Protein AF-A0A179BTB3-F1 (afdb_monomer_lite)

Organism: Rhizobium leguminosarum (NCBI:txid384)

Structure (mmCIF, N/CA/C/O backbone):
data_AF-A0A179BTB3-F1
#
_entry.id   AF-A0A179BTB3-F1
#
loop_
_atom_site.group_PDB
_atom_site.id
_atom_site.type_symbol
_atom_site.label_atom_id
_atom_site.label_alt_id
_atom_site.label_comp_id
_atom_site.label_asym_id
_atom_site.label_entity_id
_atom_site.label_seq_id
_atom_site.pdbx_PDB_ins_code
_atom_site.Cartn_x
_atom_site.Cartn_y
_atom_site.Cartn_z
_atom_site.occupancy
_atom_site.B_iso_or_equiv
_atom_site.auth_seq_id
_atom_site.auth_comp_id
_atom_site.auth_asym_id
_atom_site.auth_atom_id
_atom_site.pdbx_PDB_model_num
ATOM 1 N N . MET A 1 1 ? 1.256 -15.407 -10.425 1.00 35.53 1 MET A N 1
ATOM 2 C CA . MET A 1 1 ? 1.331 -16.031 -9.084 1.00 35.53 1 MET A CA 1
ATOM 3 C C . MET A 1 1 ? 1.614 -14.929 -8.078 1.00 35.53 1 MET A C 1
ATOM 5 O O . MET A 1 1 ? 2.516 -14.148 -8.342 1.00 35.53 1 MET A O 1
ATOM 9 N N . SER A 1 2 ? 0.855 -14.825 -6.986 1.00 52.41 2 SER A N 1
ATOM 10 C CA . SER A 1 2 ? 1.177 -13.918 -5.876 1.00 52.41 2 SER A CA 1
ATOM 11 C C . SER A 1 2 ? 1.817 -14.705 -4.733 1.00 52.41 2 SER A C 1
ATOM 13 O O . SER A 1 2 ? 1.440 -15.846 -4.462 1.00 52.41 2 SER A O 1
ATOM 15 N N . LEU A 1 3 ? 2.811 -14.106 -4.083 1.00 60.53 3 LEU A N 1
ATOM 16 C CA . LEU A 1 3 ? 3.386 -14.629 -2.847 1.00 60.53 3 LEU A CA 1
ATOM 17 C C . LEU A 1 3 ? 2.437 -14.302 -1.684 1.00 60.53 3 LEU A C 1
ATOM 19 O O . LEU A 1 3 ? 1.858 -13.219 -1.645 1.00 60.53 3 LEU A O 1
ATOM 23 N N . GLY A 1 4 ? 2.274 -15.233 -0.742 1.00 68.62 4 GLY A N 1
ATOM 24 C CA . GLY A 1 4 ? 1.436 -15.055 0.444 1.00 68.62 4 GLY A CA 1
ATOM 25 C C . GLY A 1 4 ? 2.138 -15.554 1.702 1.00 68.62 4 GLY A C 1
ATOM 26 O O . GLY A 1 4 ? 2.784 -16.600 1.680 1.00 68.62 4 GLY A O 1
ATOM 27 N N . ILE A 1 5 ? 1.998 -14.814 2.802 1.00 83.12 5 ILE A N 1
ATOM 28 C CA . ILE A 1 5 ? 2.496 -15.198 4.129 1.00 83.12 5 ILE A CA 1
ATOM 29 C C . ILE A 1 5 ? 1.322 -15.532 5.055 1.00 83.12 5 ILE A C 1
ATOM 31 O O . ILE A 1 5 ? 0.234 -14.971 4.924 1.00 83.12 5 ILE A O 1
ATOM 35 N N . ARG A 1 6 ? 1.533 -16.447 6.007 1.00 83.19 6 ARG A N 1
ATOM 36 C CA . ARG A 1 6 ? 0.560 -16.788 7.055 1.00 83.19 6 ARG A CA 1
ATOM 37 C C . ARG A 1 6 ? 1.249 -16.774 8.412 1.00 83.19 6 ARG A C 1
ATOM 39 O O . ARG A 1 6 ? 2.263 -17.438 8.591 1.00 83.19 6 ARG A O 1
ATOM 46 N N . VAL A 1 7 ? 0.655 -16.062 9.365 1.00 79.38 7 VAL A N 1
ATOM 47 C CA . VAL A 1 7 ? 1.087 -16.010 10.767 1.00 79.38 7 VAL A CA 1
ATOM 48 C C . VAL A 1 7 ? -0.114 -16.342 11.653 1.00 79.38 7 VAL A C 1
ATOM 50 O O . VAL A 1 7 ? -1.245 -15.997 11.316 1.00 79.38 7 VAL A O 1
ATOM 53 N N . SER A 1 8 ? 0.117 -17.035 12.768 1.00 83.31 8 SER A N 1
ATOM 54 C CA . SER A 1 8 ? -0.928 -17.434 13.717 1.00 83.31 8 SER A CA 1
ATOM 55 C C . SER A 1 8 ? -0.454 -17.282 15.160 1.00 83.31 8 SER A C 1
ATOM 57 O O . SER A 1 8 ? 0.679 -17.640 15.473 1.00 83.31 8 SER A O 1
ATOM 59 N N . GLY A 1 9 ? -1.341 -16.820 16.041 1.00 87.44 9 GLY A N 1
ATOM 60 C CA . GLY A 1 9 ? -1.117 -16.720 17.484 1.00 87.44 9 GLY A CA 1
ATOM 61 C C . GLY A 1 9 ? -2.416 -16.960 18.256 1.00 87.44 9 GLY A C 1
ATOM 62 O O . GLY A 1 9 ? -3.506 -16.769 17.717 1.00 87.44 9 GLY A O 1
ATOM 63 N N . ARG A 1 10 ? -2.314 -17.407 19.513 1.00 91.12 10 ARG A N 1
ATOM 64 C CA . ARG A 1 10 ? -3.468 -17.654 20.393 1.00 91.12 10 ARG A CA 1
ATOM 65 C C . ARG A 1 10 ? -3.681 -16.470 21.335 1.00 91.12 10 ARG A C 1
ATOM 67 O O . ARG A 1 10 ? -2.744 -16.049 22.003 1.00 91.12 10 ARG A O 1
ATOM 74 N N . ILE A 1 11 ? -4.928 -16.014 21.460 1.00 93.62 11 ILE A N 1
ATOM 75 C CA . ILE A 1 11 ? -5.351 -15.003 22.439 1.00 93.62 11 ILE A CA 1
ATOM 76 C C . ILE A 1 11 ? -6.376 -15.645 23.379 1.00 93.62 11 ILE A C 1
ATOM 78 O O . ILE A 1 11 ? -7.359 -16.226 22.930 1.00 93.62 11 ILE A O 1
ATOM 82 N N . GLY A 1 12 ? -6.145 -15.573 24.692 1.00 95.56 12 GLY A N 1
ATOM 83 C CA . GLY A 1 12 ? -6.984 -16.210 25.719 1.00 95.56 12 GLY A CA 1
ATOM 84 C C . GLY A 1 12 ? -8.264 -15.445 26.080 1.00 95.56 12 GLY A C 1
ATOM 85 O O . GLY A 1 12 ? -8.685 -15.498 27.232 1.00 95.56 12 GLY A O 1
ATOM 86 N N . ARG A 1 13 ? -8.845 -14.688 25.143 1.00 97.06 13 ARG A N 1
ATOM 87 C CA . ARG A 1 13 ? -10.029 -13.834 25.353 1.00 97.06 13 ARG A CA 1
ATOM 88 C C . ARG A 1 13 ? -11.184 -14.272 24.440 1.00 97.06 13 ARG A C 1
ATOM 90 O O . ARG A 1 13 ? -10.918 -14.917 23.424 1.00 97.06 13 ARG A O 1
ATOM 97 N N . PRO A 1 14 ? -12.448 -13.947 24.774 1.00 98.06 14 PRO A N 1
ATOM 98 C CA . PRO A 1 14 ? -13.590 -14.244 23.911 1.00 98.06 14 PRO A CA 1
ATOM 99 C C . PRO A 1 14 ? -13.432 -13.640 22.511 1.00 98.06 14 PRO A C 1
ATOM 101 O O . PRO A 1 14 ? -12.913 -12.534 22.365 1.00 98.06 14 PRO A O 1
ATOM 104 N N . VAL A 1 15 ? -13.925 -14.339 21.486 1.00 97.44 15 VAL A N 1
ATOM 105 C CA . VAL A 1 15 ? -13.773 -13.915 20.084 1.00 97.44 15 VAL A CA 1
ATOM 106 C C . VAL A 1 15 ? -14.394 -12.544 19.806 1.00 97.44 15 VAL A C 1
ATOM 108 O O . VAL A 1 15 ? -13.780 -11.742 19.109 1.00 97.44 15 VAL A O 1
ATOM 111 N N . ALA A 1 16 ? -15.533 -12.230 20.430 1.00 97.75 16 ALA A N 1
ATOM 112 C CA . ALA A 1 16 ? -16.179 -10.921 20.352 1.00 97.75 16 ALA A CA 1
ATOM 113 C C . ALA A 1 16 ? -15.256 -9.779 20.806 1.00 97.75 16 ALA A C 1
ATOM 115 O O . ALA A 1 16 ? -15.171 -8.737 20.160 1.00 97.75 16 ALA A O 1
ATOM 116 N N . GLU A 1 17 ? -14.509 -9.993 21.892 1.00 97.62 17 GLU A N 1
ATOM 117 C CA . GLU A 1 17 ? -13.582 -8.997 22.433 1.00 97.62 17 GLU A CA 1
ATOM 118 C C . GLU A 1 17 ? -12.359 -8.816 21.529 1.00 97.62 17 GLU A C 1
ATOM 120 O O . GLU A 1 17 ? -11.935 -7.687 21.283 1.00 97.62 17 GLU A O 1
ATOM 125 N N . VAL A 1 18 ? -11.815 -9.919 21.006 1.00 97.50 18 VAL A N 1
ATOM 126 C CA . VAL A 1 18 ? -10.682 -9.892 20.068 1.00 97.50 18 VAL A CA 1
ATOM 127 C C . VAL A 1 18 ? -11.080 -9.216 18.758 1.00 97.50 18 VAL A C 1
ATOM 129 O O . VAL A 1 18 ? -10.319 -8.418 18.220 1.00 97.50 18 VAL A O 1
ATOM 132 N N . PHE A 1 19 ? -12.283 -9.493 18.260 1.00 97.75 19 PHE A N 1
ATOM 133 C CA . PHE A 1 19 ? -12.809 -8.884 17.046 1.00 97.75 19 PHE A CA 1
ATOM 134 C C . PHE A 1 19 ? -13.010 -7.371 17.215 1.00 97.75 19 PHE A C 1
ATOM 136 O O . PHE A 1 19 ? -12.537 -6.588 16.390 1.00 97.75 19 PHE A O 1
ATOM 143 N N . ASP A 1 20 ? -13.632 -6.942 18.318 1.00 98.00 20 ASP A N 1
ATOM 144 C CA . ASP A 1 20 ? -13.804 -5.518 18.632 1.00 98.00 20 ASP A CA 1
ATOM 145 C C . ASP A 1 20 ? -12.457 -4.798 18.812 1.00 98.00 20 ASP A C 1
ATOM 147 O O . ASP A 1 20 ? -12.319 -3.641 18.419 1.00 98.00 20 ASP A O 1
ATOM 151 N N . ALA A 1 21 ? -11.424 -5.480 19.318 1.00 97.81 21 ALA A N 1
ATOM 152 C CA . ALA A 1 21 ? -10.079 -4.912 19.419 1.00 97.81 21 ALA A CA 1
ATOM 153 C C . ALA A 1 21 ? -9.441 -4.581 18.056 1.00 97.81 21 ALA A C 1
ATOM 155 O O . ALA A 1 21 ? -8.511 -3.775 18.013 1.00 97.81 21 ALA A O 1
ATOM 156 N N . VAL A 1 22 ? -9.923 -5.170 16.957 1.00 97.44 22 VAL A N 1
ATOM 157 C CA . VAL A 1 22 ? -9.469 -4.863 15.590 1.00 97.44 22 VAL A CA 1
ATOM 158 C C . VAL A 1 22 ? -10.389 -3.846 14.911 1.00 97.44 22 VAL A C 1
ATOM 160 O O . VAL A 1 22 ? -9.914 -2.942 14.233 1.00 97.44 22 VAL A O 1
ATOM 163 N N . VAL A 1 23 ? -11.706 -3.965 15.095 1.00 97.62 23 VAL A N 1
ATOM 164 C CA . VAL A 1 23 ? -12.695 -3.115 14.409 1.00 97.62 23 VAL A CA 1
ATOM 165 C C . VAL A 1 23 ? -12.824 -1.726 15.034 1.00 97.62 23 VAL A C 1
ATOM 167 O O . VAL A 1 23 ? -13.076 -0.755 14.319 1.00 97.62 23 VAL A O 1
ATOM 170 N N . ASN A 1 24 ? -12.658 -1.606 16.352 1.00 97.88 24 ASN A N 1
ATOM 171 C CA . ASN A 1 24 ? -12.812 -0.344 17.065 1.00 97.88 24 ASN A CA 1
ATOM 172 C C . ASN A 1 24 ? -11.553 0.527 16.915 1.00 97.88 24 ASN A C 1
ATOM 174 O O . ASN A 1 24 ? -10.481 0.132 17.384 1.00 97.88 24 ASN A O 1
ATOM 178 N N . PRO A 1 25 ? -11.661 1.751 16.367 1.00 97.44 25 PRO A N 1
ATOM 179 C CA . PRO A 1 25 ? -10.494 2.568 16.059 1.00 97.44 25 PRO A CA 1
ATOM 180 C C . PRO A 1 25 ? -9.739 2.979 17.321 1.00 97.44 25 PRO A C 1
ATOM 182 O O . PRO A 1 25 ? -8.515 3.073 17.295 1.00 97.44 25 PRO A O 1
ATOM 185 N N . LYS A 1 26 ? -10.431 3.167 18.453 1.00 97.56 26 LYS A N 1
ATOM 186 C CA . LYS A 1 26 ? -9.786 3.525 19.723 1.00 97.56 26 LYS A CA 1
ATOM 187 C C . LYS A 1 26 ? -8.940 2.375 20.266 1.00 97.56 26 LYS A C 1
ATOM 189 O O . LYS A 1 26 ? -7.848 2.621 20.767 1.00 97.56 26 LYS A O 1
ATOM 194 N N . LYS A 1 27 ? -9.430 1.136 20.152 1.00 98.25 27 LYS A N 1
ATOM 195 C CA . LYS A 1 27 ? -8.704 -0.060 20.604 1.00 98.25 27 LYS A CA 1
ATOM 196 C C . LYS A 1 27 ? -7.560 -0.401 19.659 1.00 98.25 27 LYS A C 1
ATOM 198 O O . LYS A 1 27 ? -6.439 -0.558 20.115 1.00 98.25 27 LYS A O 1
ATOM 203 N N . LEU A 1 28 ? -7.805 -0.434 18.350 1.00 97.75 28 LEU A N 1
ATOM 204 C CA . LEU A 1 28 ? -6.758 -0.710 17.364 1.00 97.75 28 LEU A CA 1
ATOM 205 C C . LEU A 1 28 ? -5.603 0.303 17.464 1.00 97.75 28 LEU A C 1
ATOM 207 O O . LEU A 1 28 ? -4.427 -0.066 17.431 1.00 97.75 28 LEU A O 1
ATOM 211 N N . SER A 1 29 ? -5.935 1.579 17.682 1.00 97.50 29 SER A N 1
ATOM 212 C CA . SER A 1 29 ? -4.938 2.643 17.845 1.00 97.50 29 SER A CA 1
ATOM 213 C C . SER A 1 29 ? -4.162 2.568 19.155 1.00 97.50 29 SER A C 1
ATOM 215 O O . SER A 1 29 ? -3.134 3.225 19.269 1.00 97.50 29 SER A O 1
ATOM 217 N N . SER A 1 30 ? -4.590 1.770 20.138 1.00 96.94 30 SER A N 1
ATOM 218 C CA . SER A 1 30 ? -3.835 1.619 21.384 1.00 96.94 30 SER A CA 1
ATOM 219 C C . SER A 1 30 ? -2.663 0.642 21.266 1.00 96.94 30 SER A C 1
ATOM 221 O O . SER A 1 30 ? -1.833 0.612 22.169 1.00 96.94 30 SER A O 1
ATOM 223 N N . TYR A 1 31 ? -2.588 -0.170 20.201 1.00 95.25 31 TYR A N 1
ATOM 224 C CA . TYR A 1 31 ? -1.521 -1.172 20.046 1.00 95.25 31 TYR A CA 1
ATOM 225 C C . TYR A 1 31 ? -0.949 -1.320 18.629 1.00 95.25 31 TYR A C 1
ATOM 227 O O . TYR A 1 31 ? 0.129 -1.892 18.494 1.00 95.25 31 TYR A O 1
ATOM 235 N N . PHE A 1 32 ? -1.621 -0.827 17.582 1.00 95.44 32 PHE A N 1
ATOM 236 C CA . PHE A 1 32 ? -1.173 -1.007 16.196 1.00 95.44 32 PHE A CA 1
ATOM 237 C C . PHE A 1 32 ? -1.075 0.317 15.430 1.00 95.44 32 PHE A C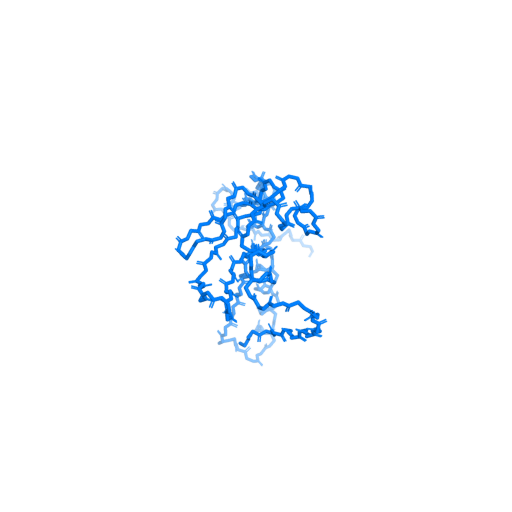 1
ATOM 239 O O . PHE A 1 32 ? 0.017 0.735 15.044 1.00 95.44 32 PHE A O 1
ATOM 246 N N . THR A 1 33 ? -2.187 1.041 15.279 1.00 94.62 33 THR A N 1
ATOM 247 C CA . THR A 1 33 ? -2.223 2.334 14.569 1.00 94.62 33 THR A CA 1
ATOM 248 C C . THR A 1 33 ? -1.881 3.510 15.492 1.00 94.62 33 THR A C 1
ATOM 250 O O . THR A 1 33 ? -2.604 4.498 15.544 1.00 94.62 33 THR A O 1
ATOM 253 N N . THR A 1 34 ? -0.818 3.397 16.292 1.00 93.25 34 THR A N 1
ATOM 254 C CA . THR A 1 34 ? -0.527 4.316 17.415 1.00 93.25 34 THR A CA 1
ATOM 255 C C . THR A 1 34 ? -0.205 5.747 16.986 1.00 93.25 34 THR A C 1
ATOM 257 O O . THR A 1 34 ? -0.602 6.707 17.645 1.00 93.25 34 THR A O 1
ATOM 260 N N . ILE A 1 35 ? 0.487 5.917 15.862 1.00 91.12 35 ILE A N 1
ATOM 261 C CA . ILE A 1 35 ? 0.738 7.228 15.260 1.00 91.12 35 ILE A CA 1
ATOM 262 C C . ILE A 1 35 ? -0.471 7.564 14.393 1.00 91.12 35 ILE A C 1
ATOM 264 O O . ILE A 1 35 ? -0.781 6.809 13.489 1.00 91.12 35 ILE A O 1
ATOM 268 N N . GLY A 1 36 ? -1.174 8.668 14.649 1.00 92.38 36 GLY A N 1
ATOM 269 C CA . GLY A 1 36 ? -2.276 9.129 13.788 1.00 92.38 36 GLY A CA 1
ATOM 270 C C . GLY A 1 36 ? -3.604 8.374 13.903 1.00 92.38 36 GLY A C 1
ATOM 271 O O . GLY A 1 36 ? -4.629 8.927 13.517 1.00 92.38 36 GLY A O 1
ATOM 272 N N . GLY A 1 37 ? -3.613 7.173 14.480 1.00 95.31 37 GLY A N 1
ATOM 273 C CA . GLY A 1 37 ? -4.833 6.413 14.711 1.00 95.31 37 GLY A CA 1
ATOM 274 C C . GLY A 1 37 ? -5.393 5.725 13.467 1.00 95.31 37 GLY A C 1
ATOM 275 O O . GLY A 1 37 ? -4.885 5.852 12.351 1.00 95.31 37 GLY A O 1
ATOM 276 N N . ALA A 1 38 ? -6.483 4.997 13.688 1.00 96.62 38 ALA A N 1
ATOM 277 C CA . ALA A 1 38 ? -7.439 4.627 12.658 1.00 96.62 38 ALA A CA 1
ATOM 278 C C . ALA A 1 38 ? -8.564 5.672 12.636 1.00 96.62 38 ALA A C 1
ATOM 280 O O . ALA A 1 38 ? -9.148 5.992 13.671 1.00 96.62 38 ALA A O 1
ATOM 281 N N . SER A 1 39 ? -8.863 6.209 11.457 1.00 96.81 39 SER A N 1
ATOM 282 C CA . SER A 1 39 ? -9.818 7.316 11.283 1.00 96.81 39 SER A CA 1
ATOM 283 C C . SER A 1 39 ? -11.280 6.957 11.579 1.00 96.81 39 SER A C 1
ATOM 285 O O . SER A 1 39 ? -12.064 7.841 11.918 1.00 96.81 39 SER A O 1
ATOM 287 N N . ALA A 1 40 ? -11.657 5.681 11.472 1.00 96.94 40 ALA A N 1
ATOM 288 C CA . ALA A 1 40 ? -13.027 5.209 11.658 1.00 96.94 40 ALA A CA 1
ATOM 289 C C . ALA A 1 40 ? -13.067 3.713 12.034 1.00 96.94 40 ALA A C 1
ATOM 291 O O . ALA A 1 40 ? -12.072 3.008 11.844 1.00 96.94 40 ALA A O 1
ATOM 292 N N . PRO A 1 41 ? -14.198 3.20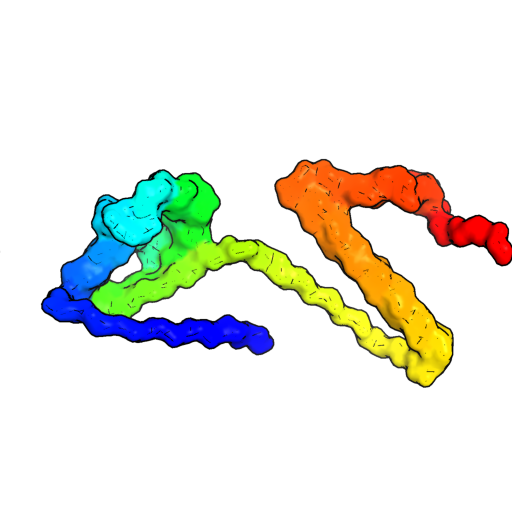5 12.563 1.00 97.56 41 PRO A N 1
ATOM 293 C CA . PRO A 1 41 ? -14.414 1.770 12.710 1.00 97.56 41 PRO A CA 1
ATOM 294 C C . PRO A 1 41 ? -14.391 1.035 11.372 1.00 97.56 41 PRO A C 1
ATOM 296 O O . PRO A 1 41 ? -14.827 1.573 10.355 1.00 97.56 41 PRO A O 1
ATOM 299 N N . LEU A 1 42 ? -13.931 -0.217 11.381 1.00 97.69 42 LEU A N 1
ATOM 300 C CA . LEU A 1 42 ? -13.957 -1.050 10.180 1.00 97.69 42 LEU A CA 1
ATOM 301 C C . LEU A 1 42 ? -15.404 -1.433 9.844 1.00 97.69 42 LEU A C 1
ATOM 303 O O . LEU A 1 42 ? -16.082 -2.107 10.618 1.00 97.69 42 LEU A O 1
ATOM 307 N N . VAL A 1 43 ? -15.869 -1.022 8.666 1.00 96.75 43 VAL A N 1
ATOM 308 C CA . VAL A 1 43 ? -17.190 -1.366 8.127 1.00 96.75 43 VAL A CA 1
ATOM 309 C C . VAL A 1 43 ? -17.005 -1.897 6.710 1.00 96.75 43 VAL A C 1
ATOM 311 O O . VAL A 1 43 ? -16.279 -1.297 5.920 1.00 96.75 43 VAL A O 1
ATOM 314 N N . LYS A 1 44 ? -17.647 -3.022 6.369 1.00 96.88 44 LYS A N 1
ATOM 315 C CA . LYS A 1 44 ? -17.535 -3.632 5.034 1.00 96.88 44 LYS A CA 1
ATOM 316 C C . LYS A 1 44 ? -17.855 -2.609 3.937 1.00 96.88 44 LYS A C 1
ATOM 318 O O . LYS A 1 44 ? -18.885 -1.944 4.003 1.00 96.88 44 LYS A O 1
ATOM 323 N N . GLY A 1 45 ? -17.000 -2.538 2.918 1.00 94.75 45 GLY A N 1
ATOM 324 C CA . GLY A 1 45 ? -17.161 -1.642 1.771 1.00 94.75 45 GLY A CA 1
ATOM 325 C C . GLY A 1 45 ? -16.699 -0.205 2.017 1.00 94.75 45 GLY A C 1
ATOM 326 O O . GLY A 1 45 ? -16.895 0.640 1.150 1.00 94.75 45 GLY A O 1
ATOM 327 N N . THR A 1 46 ? -16.100 0.086 3.174 1.00 96.31 46 THR A N 1
ATOM 328 C CA . THR A 1 46 ? -15.513 1.401 3.470 1.00 96.31 46 THR A CA 1
ATOM 329 C C . THR A 1 46 ? -13.995 1.393 3.320 1.00 96.31 46 THR A C 1
ATOM 331 O O . THR A 1 46 ? -13.349 0.348 3.434 1.00 96.31 46 THR A O 1
ATOM 334 N N . THR A 1 47 ? -13.425 2.579 3.106 1.00 95.56 47 THR A N 1
ATOM 335 C CA . THR A 1 47 ? -11.986 2.830 3.221 1.00 95.56 47 THR A CA 1
ATOM 336 C C . THR A 1 47 ? -11.718 3.598 4.510 1.00 95.56 47 THR A C 1
ATOM 338 O O . THR A 1 47 ? -12.318 4.646 4.746 1.00 95.56 47 THR A O 1
ATOM 341 N N . VAL A 1 48 ? -10.808 3.087 5.335 1.00 95.75 48 VAL A N 1
ATOM 342 C CA . VAL A 1 48 ? -10.380 3.698 6.595 1.00 95.75 48 VAL A CA 1
ATOM 343 C C . VAL A 1 48 ? -8.921 4.104 6.472 1.00 95.75 48 VAL A C 1
ATOM 345 O O . VAL A 1 48 ? -8.074 3.293 6.117 1.00 95.75 48 VAL A O 1
ATOM 348 N N . THR A 1 49 ? -8.605 5.350 6.798 1.00 95.12 49 THR A N 1
ATOM 349 C CA . THR A 1 49 ? -7.219 5.820 6.851 1.00 95.12 49 THR A CA 1
ATOM 350 C C . THR A 1 49 ? -6.556 5.395 8.159 1.00 95.12 49 THR A C 1
ATOM 352 O O . THR A 1 49 ? -7.088 5.690 9.236 1.00 95.12 49 THR A O 1
ATOM 355 N N . TRP A 1 50 ? -5.409 4.724 8.070 1.00 94.75 50 TRP A N 1
ATOM 356 C CA . TRP A 1 50 ? -4.503 4.385 9.171 1.00 94.75 50 TRP A CA 1
ATOM 357 C C . TRP A 1 50 ? -3.236 5.243 9.095 1.00 94.75 50 TRP A C 1
ATOM 359 O O . TRP A 1 50 ? -2.861 5.708 8.026 1.00 94.75 50 TRP A O 1
ATOM 369 N N . TRP A 1 51 ? -2.588 5.496 10.232 1.00 94.00 51 TRP A N 1
ATOM 370 C CA . TRP A 1 51 ? -1.341 6.275 10.321 1.00 94.00 51 TRP A CA 1
ATOM 371 C C . TRP A 1 51 ? -1.344 7.660 9.650 1.00 94.00 51 TRP A C 1
ATOM 373 O O . TRP A 1 51 ? -0.288 8.211 9.362 1.00 94.00 51 TRP A O 1
ATOM 383 N N . LYS A 1 52 ? -2.529 8.279 9.540 1.00 88.50 52 LYS A N 1
ATOM 384 C CA . LYS A 1 52 ? -2.850 9.557 8.860 1.00 88.50 52 LYS A CA 1
ATOM 385 C C . LYS A 1 52 ? -2.976 9.494 7.341 1.00 88.50 52 LYS A C 1
ATOM 387 O O . LYS A 1 52 ? -3.724 10.307 6.805 1.00 88.50 52 LYS A O 1
ATOM 392 N N . ASP A 1 53 ? -2.303 8.575 6.665 1.00 89.06 53 ASP A N 1
ATOM 393 C CA . ASP A 1 53 ? -2.155 8.612 5.207 1.00 89.06 53 ASP A CA 1
ATOM 394 C C . ASP A 1 53 ? -2.304 7.257 4.504 1.00 89.06 53 ASP A C 1
ATOM 396 O O . ASP A 1 53 ? -2.407 7.243 3.283 1.00 89.06 53 ASP A O 1
ATOM 400 N N . ALA A 1 54 ? -2.385 6.136 5.225 1.00 90.56 54 ALA A N 1
ATOM 401 C CA . ALA A 1 54 ? -2.532 4.811 4.628 1.00 90.56 54 ALA A CA 1
ATOM 402 C C . ALA A 1 54 ? -4.018 4.447 4.428 1.00 90.56 54 ALA A C 1
ATOM 404 O O . ALA A 1 54 ? -4.696 4.123 5.410 1.00 90.56 54 ALA A O 1
ATOM 405 N N . PRO A 1 55 ? -4.564 4.471 3.197 1.00 92.94 55 PRO A N 1
ATOM 406 C CA . PRO A 1 55 ? -5.939 4.058 2.943 1.00 92.94 55 PRO A CA 1
ATOM 407 C C . PRO A 1 55 ? -6.065 2.530 2.997 1.00 92.94 55 PRO A C 1
ATOM 409 O O . PRO A 1 55 ? -5.417 1.806 2.243 1.00 92.94 55 PRO A O 1
ATOM 412 N N . VAL A 1 56 ? -6.942 2.035 3.866 1.00 94.25 56 VAL A N 1
ATOM 413 C CA . VAL A 1 56 ? -7.218 0.607 4.041 1.00 94.25 56 VAL A CA 1
ATOM 414 C C . VAL A 1 56 ? -8.660 0.311 3.655 1.00 94.25 56 VAL A C 1
ATOM 416 O O . VAL A 1 56 ? -9.597 0.750 4.316 1.00 94.25 56 VAL A O 1
ATOM 419 N N . GLU A 1 57 ? -8.853 -0.444 2.581 1.00 95.12 57 GLU A N 1
ATOM 420 C CA . GLU A 1 57 ? -10.155 -0.940 2.140 1.00 95.12 57 GLU A CA 1
ATOM 421 C C . GLU A 1 57 ? -10.587 -2.139 2.998 1.00 95.12 57 GLU A C 1
ATOM 423 O O . GLU A 1 57 ? -9.869 -3.135 3.131 1.00 95.12 57 GLU A O 1
ATOM 428 N N . VAL A 1 58 ? -11.799 -2.076 3.548 1.00 96.62 58 VAL A N 1
ATOM 429 C CA . VAL A 1 58 ? -12.435 -3.189 4.261 1.00 96.62 58 VAL A CA 1
ATOM 430 C C . VAL A 1 58 ? -13.236 -4.028 3.265 1.00 96.62 58 VAL A C 1
ATOM 432 O O . VAL A 1 58 ? -14.430 -3.810 3.050 1.00 96.62 58 VAL A O 1
ATOM 435 N N . VAL A 1 59 ? -12.572 -5.010 2.658 1.00 95.25 59 VAL A N 1
ATOM 436 C CA . VAL A 1 59 ? -13.143 -5.873 1.609 1.00 95.25 59 VAL A CA 1
ATOM 437 C C . VAL A 1 59 ? -14.236 -6.788 2.167 1.00 95.25 59 VAL A C 1
ATOM 439 O O . VAL A 1 59 ? -15.319 -6.926 1.595 1.00 95.25 59 VAL A O 1
ATOM 442 N N . GLU A 1 60 ? -13.968 -7.420 3.307 1.00 95.88 60 GLU A N 1
ATOM 443 C CA . GLU A 1 60 ? -14.894 -8.345 3.959 1.00 95.88 60 GLU A CA 1
ATOM 444 C C . GLU A 1 60 ? -14.837 -8.154 5.470 1.00 95.88 60 GLU A C 1
ATOM 446 O O . GLU A 1 60 ? -13.766 -7.990 6.054 1.00 95.88 60 GLU A O 1
ATOM 451 N N . LEU A 1 61 ? -16.002 -8.209 6.108 1.00 97.12 61 LEU A N 1
ATOM 452 C CA . LEU A 1 61 ? -16.118 -8.174 7.555 1.00 97.12 61 LEU A CA 1
ATOM 453 C C . LEU A 1 61 ? -17.268 -9.093 7.963 1.00 97.12 61 LEU A C 1
ATOM 455 O O . LEU A 1 61 ? -18.435 -8.788 7.720 1.00 97.12 61 LEU A O 1
ATOM 459 N N . VAL A 1 62 ? -16.913 -10.237 8.542 1.00 97.06 62 VAL A N 1
ATOM 460 C CA . VAL A 1 62 ? -17.829 -11.216 9.127 1.00 97.06 62 VAL A CA 1
ATOM 461 C C . VAL A 1 62 ? -17.633 -11.155 10.641 1.00 97.06 62 VAL A C 1
ATOM 463 O O . VAL A 1 62 ? -16.545 -11.519 11.109 1.00 97.06 62 VAL A O 1
ATOM 466 N N . PRO A 1 63 ? -18.639 -10.683 11.402 1.00 96.12 63 PRO A N 1
ATOM 467 C CA . PRO A 1 63 ? -18.545 -10.538 12.850 1.00 96.12 63 PRO A CA 1
ATOM 468 C C . PRO A 1 63 ? -17.978 -11.785 13.522 1.00 96.12 63 PRO A C 1
ATOM 470 O O . PRO A 1 63 ? -18.386 -12.902 13.209 1.00 96.12 63 PRO A O 1
ATOM 473 N N . GLU A 1 64 ? -17.012 -11.578 14.419 1.00 95.94 64 GLU A N 1
ATOM 474 C CA . GLU A 1 64 ? -16.427 -12.625 15.269 1.00 95.94 64 GLU A CA 1
ATOM 475 C C . GLU A 1 64 ? -15.791 -13.801 14.505 1.00 95.94 64 GLU A C 1
ATOM 477 O O . GLU A 1 64 ? -15.580 -14.877 15.059 1.00 95.94 64 GLU A O 1
ATOM 482 N N . SER A 1 65 ? -15.468 -13.612 13.223 1.00 95.06 65 SER A N 1
ATOM 483 C CA . SER A 1 65 ? -14.953 -14.692 12.380 1.00 95.06 65 SER A CA 1
ATOM 484 C C . SER A 1 65 ? -13.841 -14.233 11.450 1.00 95.06 65 SER A C 1
ATOM 486 O O . SER A 1 65 ? -12.763 -14.831 11.439 1.00 95.06 65 SER A O 1
ATOM 488 N N . ARG A 1 66 ? -14.074 -13.174 10.664 1.00 94.69 66 ARG A N 1
ATOM 489 C CA . ARG A 1 66 ? -13.169 -12.815 9.569 1.00 94.69 66 ARG A CA 1
ATOM 490 C C . ARG A 1 66 ? -13.169 -11.325 9.270 1.00 94.69 66 ARG A C 1
ATOM 492 O O . ARG A 1 66 ? -14.218 -10.701 9.162 1.00 94.69 66 ARG A O 1
ATOM 499 N N . ILE A 1 67 ? -11.977 -10.783 9.055 1.00 95.88 67 ILE A N 1
ATOM 500 C CA . ILE A 1 67 ? -11.762 -9.439 8.521 1.00 95.88 67 ILE A CA 1
ATOM 501 C C . ILE A 1 67 ? -10.792 -9.596 7.351 1.00 95.88 67 ILE A C 1
ATOM 503 O O . ILE A 1 67 ? -9.733 -10.206 7.505 1.00 95.88 67 ILE A O 1
ATOM 507 N N . VAL A 1 68 ? -11.163 -9.092 6.177 1.00 95.62 68 VAL A N 1
ATOM 508 C CA . VAL A 1 68 ? -10.288 -9.022 5.004 1.00 95.62 68 VAL A CA 1
ATOM 509 C C . VAL A 1 68 ? -10.085 -7.559 4.685 1.00 95.62 68 VAL A C 1
ATOM 511 O O . VAL A 1 68 ? -11.031 -6.837 4.374 1.00 95.62 68 VAL A O 1
ATOM 514 N N . LEU A 1 69 ? -8.832 -7.146 4.773 1.00 94.06 69 LEU A N 1
ATOM 515 C CA . LEU A 1 69 ? -8.400 -5.801 4.463 1.00 94.06 69 LEU A CA 1
ATOM 516 C C . LEU A 1 69 ? -7.555 -5.852 3.201 1.00 94.06 69 LEU A C 1
ATOM 518 O O . LEU A 1 69 ? -6.772 -6.785 3.006 1.00 94.06 69 LEU A O 1
ATOM 522 N N . ARG A 1 70 ? -7.714 -4.843 2.358 1.00 89.94 70 ARG A N 1
ATOM 523 C CA . ARG A 1 70 ? -6.828 -4.585 1.236 1.00 89.94 70 ARG A CA 1
ATOM 524 C C . ARG A 1 70 ? -6.272 -3.191 1.425 1.00 89.94 70 ARG A C 1
ATOM 526 O O . ARG A 1 70 ? -7.015 -2.228 1.546 1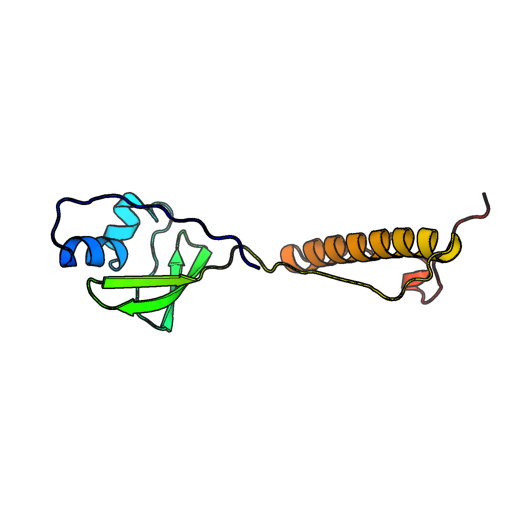.00 89.94 70 ARG A O 1
ATOM 533 N N . TRP A 1 71 ? -4.963 -3.084 1.462 1.00 84.44 71 TRP A N 1
ATOM 534 C CA . TRP A 1 71 ? -4.290 -1.803 1.398 1.00 84.44 71 TRP A CA 1
ATOM 535 C C . TRP A 1 71 ? -3.085 -2.014 0.500 1.00 84.44 71 TRP A C 1
ATOM 537 O O . TRP A 1 71 ? -2.325 -2.967 0.685 1.00 84.44 71 TRP A O 1
ATOM 547 N N . ASP A 1 72 ? -2.993 -1.205 -0.545 1.00 68.88 72 ASP A N 1
ATOM 548 C CA . ASP A 1 72 ? -1.950 -1.354 -1.548 1.00 68.88 72 ASP A CA 1
ATOM 549 C C . ASP A 1 72 ? -0.726 -0.545 -1.127 1.00 68.88 72 ASP A C 1
ATOM 551 O O . ASP A 1 72 ? -0.829 0.628 -0.774 1.00 68.88 72 ASP A O 1
ATOM 555 N N . GLY A 1 73 ? 0.442 -1.181 -1.180 1.00 66.00 73 GLY A N 1
ATOM 556 C CA . GLY A 1 73 ? 1.741 -0.523 -1.023 1.00 66.00 73 GLY A CA 1
ATOM 557 C C . GLY A 1 73 ? 2.339 -0.023 -2.345 1.00 66.00 73 GLY A C 1
ATOM 558 O O . GLY A 1 73 ? 3.534 0.248 -2.385 1.00 66.00 73 GLY A O 1
ATOM 559 N N . GLY A 1 74 ? 1.550 0.052 -3.425 1.00 64.50 74 GLY A N 1
ATOM 560 C CA . GLY A 1 74 ? 1.977 0.494 -4.759 1.00 64.50 74 GLY A CA 1
ATOM 561 C C . GLY A 1 74 ? 1.547 -0.453 -5.886 1.00 64.50 74 GLY A C 1
ATOM 562 O O . GLY A 1 74 ? 1.262 -1.626 -5.663 1.00 64.50 74 GLY A O 1
ATOM 563 N N . THR A 1 75 ? 1.502 0.054 -7.120 1.00 77.44 75 THR A N 1
ATOM 564 C CA . THR A 1 75 ? 1.191 -0.743 -8.319 1.00 77.44 75 THR A CA 1
ATOM 565 C C . THR A 1 75 ? 2.458 -1.389 -8.881 1.00 77.44 75 THR A C 1
ATOM 567 O O . THR A 1 75 ? 3.404 -0.693 -9.244 1.00 77.44 75 THR A O 1
ATOM 570 N N . LEU A 1 76 ? 2.474 -2.720 -9.006 1.00 76.56 76 LEU A N 1
ATOM 571 C CA . LEU A 1 76 ? 3.534 -3.435 -9.720 1.00 76.56 76 LEU A CA 1
ATOM 572 C C . LEU A 1 76 ? 3.270 -3.386 -11.230 1.00 76.56 76 LEU A C 1
ATOM 574 O O . LEU A 1 76 ? 2.323 -4.002 -11.716 1.00 76.56 76 LEU A O 1
ATOM 578 N N . VAL A 1 77 ? 4.137 -2.707 -11.978 1.00 81.06 77 VAL A N 1
ATOM 579 C CA . VAL A 1 77 ? 4.090 -2.693 -13.446 1.00 81.06 77 VAL A CA 1
ATOM 580 C C . VAL A 1 77 ? 5.043 -3.753 -13.992 1.00 81.06 77 VAL A C 1
ATOM 582 O O . VAL A 1 77 ? 6.229 -3.752 -13.678 1.00 81.06 77 VAL A O 1
ATOM 585 N N . THR A 1 78 ? 4.515 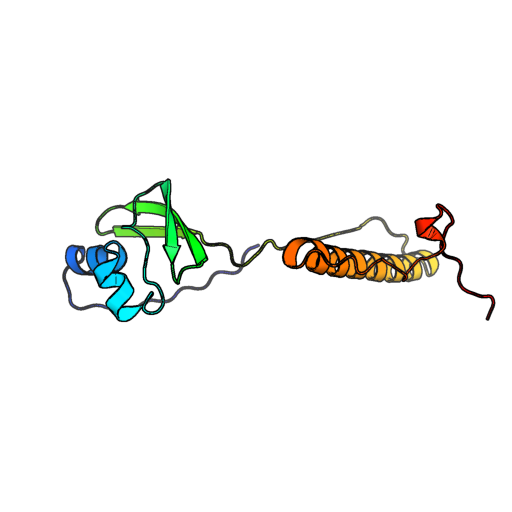-4.679 -14.796 1.00 87.88 78 THR A N 1
ATOM 586 C CA . THR A 1 78 ? 5.291 -5.723 -15.484 1.00 87.88 78 THR A CA 1
ATOM 587 C C . THR A 1 78 ? 5.203 -5.504 -16.987 1.00 87.88 78 THR A C 1
ATOM 589 O O . THR A 1 78 ? 4.103 -5.392 -17.525 1.00 87.88 78 THR A O 1
ATOM 592 N N . ILE A 1 79 ? 6.353 -5.472 -17.658 1.00 87.44 79 ILE A N 1
ATOM 593 C CA . ILE A 1 79 ? 6.461 -5.336 -19.112 1.00 87.44 79 ILE A CA 1
ATOM 594 C C . ILE A 1 79 ? 7.134 -6.598 -19.644 1.00 87.44 79 ILE A C 1
ATOM 596 O O . ILE A 1 79 ? 8.170 -7.012 -19.127 1.00 87.44 79 ILE A O 1
ATOM 600 N N . ALA A 1 80 ? 6.526 -7.222 -20.649 1.00 91.00 80 ALA A N 1
ATOM 601 C CA . ALA A 1 80 ? 7.060 -8.402 -21.311 1.00 91.00 80 ALA A CA 1
ATOM 602 C C . ALA A 1 80 ? 7.007 -8.198 -22.825 1.00 91.00 80 ALA A C 1
ATOM 604 O O . ALA A 1 80 ? 5.951 -7.896 -23.378 1.00 91.00 80 ALA A O 1
ATOM 605 N N . GLU A 1 81 ? 8.144 -8.397 -23.482 1.00 88.88 81 GLU A N 1
ATOM 606 C CA . GLU A 1 81 ? 8.280 -8.328 -24.933 1.00 88.88 81 GLU A CA 1
ATOM 607 C C . GLU A 1 81 ? 8.796 -9.676 -25.446 1.00 88.88 81 GLU A C 1
ATOM 609 O O . GLU A 1 81 ? 9.749 -10.236 -24.904 1.00 88.88 81 GLU A O 1
ATOM 614 N N . THR A 1 82 ? 8.135 -10.236 -26.461 1.00 91.38 82 THR A N 1
ATOM 615 C CA . THR A 1 82 ? 8.414 -11.584 -26.989 1.00 91.38 82 THR A CA 1
ATOM 616 C C . THR A 1 82 ? 8.460 -11.565 -28.518 1.00 91.38 82 THR A C 1
ATOM 618 O O . THR A 1 82 ? 8.044 -10.589 -29.133 1.00 91.38 82 THR A O 1
ATOM 621 N N . GLY A 1 83 ? 8.962 -12.638 -29.140 1.00 91.06 83 GLY A N 1
ATOM 622 C CA . GLY A 1 83 ? 9.032 -12.755 -30.607 1.00 91.06 83 GLY A CA 1
ATOM 623 C C . GLY A 1 83 ? 10.356 -12.305 -31.237 1.00 91.06 83 GLY A C 1
ATOM 624 O O . GLY A 1 83 ? 10.425 -12.111 -32.449 1.00 91.06 83 GLY A O 1
ATOM 625 N N . TRP A 1 84 ? 11.413 -12.154 -30.437 1.00 92.25 84 TRP A N 1
ATOM 626 C CA . TRP A 1 84 ? 12.754 -11.823 -30.917 1.00 92.25 84 TRP A CA 1
ATOM 627 C C . TRP A 1 84 ? 13.385 -12.963 -31.724 1.00 92.25 84 TRP A C 1
ATOM 629 O O . TRP A 1 84 ? 13.203 -14.139 -31.413 1.00 92.25 84 TRP A O 1
ATOM 639 N N . ARG A 1 85 ? 14.163 -12.610 -32.755 1.00 91.94 85 ARG A N 1
ATOM 640 C CA . ARG A 1 85 ? 14.958 -13.575 -33.533 1.00 91.94 85 ARG A CA 1
ATOM 641 C C . ARG A 1 85 ? 16.100 -14.123 -32.673 1.00 91.94 85 ARG A C 1
ATOM 643 O O . ARG A 1 85 ? 16.722 -13.374 -31.926 1.00 91.94 85 ARG A O 1
ATOM 650 N N . GLU A 1 86 ? 16.433 -15.401 -32.829 1.00 94.44 86 GLU A N 1
ATOM 651 C CA . GLU A 1 86 ? 17.506 -16.066 -32.066 1.00 94.44 86 GLU A CA 1
ATOM 652 C C . GLU A 1 86 ? 18.910 -15.884 -32.687 1.00 94.44 86 GLU A C 1
ATOM 654 O O . GLU A 1 86 ? 19.774 -16.759 -32.614 1.00 94.44 86 GLU A O 1
ATOM 659 N N . ASP A 1 87 ? 19.165 -14.728 -33.298 1.00 94.12 87 ASP A N 1
ATOM 660 C CA . ASP A 1 87 ? 20.454 -14.358 -33.890 1.00 94.12 87 ASP A CA 1
ATOM 661 C C . ASP A 1 87 ? 21.147 -13.232 -33.094 1.00 94.12 87 ASP A C 1
ATOM 663 O O . ASP A 1 87 ? 20.611 -12.707 -32.115 1.00 94.12 87 ASP A O 1
ATOM 667 N N . ASP A 1 88 ? 22.374 -12.864 -33.474 1.00 93.38 88 ASP A N 1
ATOM 668 C CA . ASP A 1 88 ? 23.136 -11.808 -32.784 1.00 93.38 88 ASP A CA 1
ATOM 669 C C . ASP A 1 88 ? 22.479 -10.424 -32.864 1.00 93.38 88 ASP A C 1
ATOM 671 O O . ASP A 1 88 ? 22.683 -9.579 -31.989 1.00 93.38 88 ASP A O 1
ATOM 675 N N . ALA A 1 89 ? 21.703 -10.154 -33.915 1.00 88.00 89 ALA A N 1
ATOM 676 C CA . ALA A 1 89 ? 20.967 -8.902 -34.035 1.00 88.00 89 ALA A CA 1
ATOM 677 C C . ALA A 1 89 ? 19.772 -8.887 -33.074 1.00 88.00 89 ALA A C 1
ATOM 679 O O . ALA A 1 89 ? 19.588 -7.909 -32.353 1.00 88.00 89 ALA A O 1
ATOM 680 N N . GLY A 1 90 ? 19.022 -9.988 -33.002 1.00 89.56 90 GLY A N 1
ATOM 681 C CA . GLY A 1 90 ? 17.929 -10.181 -32.060 1.00 89.56 90 GLY A CA 1
ATOM 682 C C . GLY A 1 90 ? 18.401 -10.125 -30.610 1.00 89.56 90 GLY A C 1
ATOM 683 O O . GLY A 1 90 ? 17.815 -9.393 -29.820 1.00 89.56 90 GLY A O 1
ATOM 684 N N . ARG A 1 91 ? 19.528 -10.769 -30.273 1.00 90.62 91 ARG A N 1
ATOM 685 C CA . ARG A 1 91 ? 20.150 -10.658 -28.939 1.00 90.62 91 ARG A CA 1
ATOM 686 C C . ARG A 1 91 ? 20.479 -9.210 -28.574 1.00 90.62 91 ARG A C 1
ATOM 688 O O . ARG A 1 91 ? 20.049 -8.733 -27.527 1.00 90.62 91 ARG A O 1
ATOM 695 N N . ARG A 1 92 ? 21.183 -8.477 -29.443 1.00 85.88 92 ARG A N 1
ATOM 696 C CA . ARG A 1 92 ? 21.491 -7.054 -29.200 1.00 85.88 92 ARG A CA 1
ATOM 697 C C . ARG A 1 92 ? 20.223 -6.207 -29.062 1.00 85.88 92 ARG A C 1
ATOM 699 O O . ARG A 1 92 ? 20.152 -5.368 -28.170 1.00 85.88 92 ARG A O 1
ATOM 706 N N . GLY A 1 93 ? 19.211 -6.474 -29.887 1.00 81.56 93 GLY A N 1
ATOM 707 C CA . GLY A 1 93 ? 17.905 -5.819 -29.816 1.00 81.56 93 GLY A CA 1
ATOM 708 C C . GLY A 1 93 ? 17.187 -6.048 -28.484 1.00 81.56 93 GLY A C 1
ATOM 709 O O . GLY A 1 93 ? 16.637 -5.098 -27.930 1.00 81.56 93 GLY A O 1
ATOM 710 N N . THR A 1 94 ? 17.250 -7.261 -27.921 1.00 88.88 94 THR A N 1
ATOM 711 C CA . THR A 1 94 ? 16.651 -7.540 -26.603 1.00 88.88 94 THR A CA 1
ATOM 712 C C . THR A 1 94 ? 17.304 -6.740 -25.481 1.00 88.88 94 THR A C 1
ATOM 714 O O . THR A 1 94 ? 16.599 -6.258 -24.599 1.00 88.88 94 THR A O 1
ATOM 717 N N . TYR A 1 95 ? 18.627 -6.544 -25.517 1.00 86.81 95 TYR A N 1
ATOM 718 C CA . TYR A 1 95 ? 19.319 -5.741 -24.507 1.00 86.81 95 TYR A CA 1
ATOM 719 C C . TYR A 1 95 ? 18.949 -4.260 -24.601 1.00 86.81 95 TYR A C 1
ATOM 721 O O . TYR A 1 95 ? 18.628 -3.663 -23.577 1.00 86.81 95 TYR A O 1
ATOM 729 N N . LEU A 1 96 ? 18.898 -3.701 -25.815 1.00 84.06 96 LEU A N 1
ATOM 730 C CA . LEU A 1 96 ? 18.476 -2.313 -26.032 1.00 84.06 96 LEU A CA 1
ATOM 731 C C . LEU A 1 96 ? 17.026 -2.071 -25.585 1.00 84.06 96 LEU A C 1
ATOM 733 O O . LEU A 1 96 ? 16.736 -1.065 -24.943 1.00 84.06 96 LEU A O 1
ATOM 737 N N . ASN A 1 97 ? 16.109 -3.001 -25.869 1.00 86.44 97 ASN A N 1
ATOM 738 C CA . ASN A 1 97 ? 14.722 -2.861 -25.416 1.00 86.44 97 ASN A CA 1
ATOM 739 C C . ASN A 1 97 ? 14.586 -3.050 -23.905 1.00 86.44 97 ASN A C 1
ATOM 741 O O . ASN A 1 97 ? 13.846 -2.309 -23.266 1.00 86.44 97 ASN A O 1
ATOM 745 N N . CYS A 1 98 ? 15.330 -3.985 -23.308 1.00 89.00 98 CYS A N 1
ATOM 746 C CA . CYS A 1 98 ? 15.383 -4.137 -21.854 1.00 89.00 98 CYS A CA 1
ATOM 747 C C . CYS A 1 98 ? 15.834 -2.835 -21.168 1.00 89.00 98 CYS A C 1
ATOM 749 O O . CYS A 1 98 ? 15.224 -2.405 -20.185 1.00 89.00 98 CYS A O 1
ATOM 751 N N . GLU A 1 99 ? 16.853 -2.169 -21.719 1.00 88.38 99 GLU A N 1
ATOM 752 C CA . GLU A 1 99 ? 17.312 -0.857 -21.257 1.00 88.38 99 GLU A CA 1
ATOM 753 C C . GLU A 1 99 ? 16.215 0.210 -21.398 1.00 88.38 99 GLU A C 1
ATOM 755 O O . GLU A 1 99 ? 15.891 0.890 -20.420 1.00 88.38 99 GLU A O 1
ATOM 760 N N . GLY A 1 100 ? 15.579 0.307 -22.569 1.00 86.88 100 GLY A N 1
ATOM 761 C CA . GLY A 1 100 ? 14.496 1.262 -22.821 1.00 86.88 100 GLY A CA 1
ATOM 762 C C . GLY A 1 100 ? 13.296 1.078 -21.886 1.00 86.88 100 GLY A C 1
ATOM 763 O O . GLY A 1 100 ? 12.804 2.044 -21.298 1.00 86.88 100 GLY A O 1
ATOM 764 N N . TRP A 1 101 ? 12.854 -0.164 -21.671 1.00 92.81 101 TRP A N 1
ATOM 765 C CA . TRP A 1 101 ? 11.756 -0.467 -20.750 1.00 92.81 101 TRP A CA 1
ATOM 766 C C . TRP A 1 101 ? 12.112 -0.158 -19.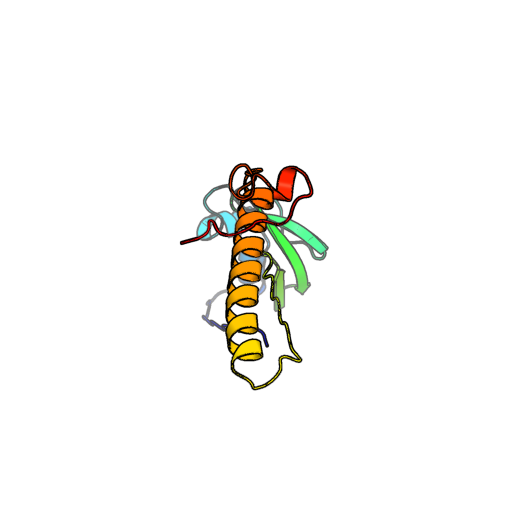298 1.00 92.81 101 TRP A C 1
ATOM 768 O O . TRP A 1 101 ? 11.285 0.384 -18.562 1.00 92.81 101 TRP A O 1
ATOM 778 N N . THR A 1 102 ? 13.353 -0.430 -18.896 1.00 92.75 102 THR A N 1
ATOM 779 C CA . THR A 1 102 ? 13.845 -0.069 -17.562 1.00 92.75 102 THR A CA 1
ATOM 780 C C . THR A 1 102 ? 13.841 1.448 -17.373 1.00 92.75 102 THR A C 1
ATOM 782 O O . THR A 1 102 ? 13.347 1.944 -16.359 1.00 92.75 102 THR A O 1
ATOM 785 N N . GLN A 1 103 ? 14.316 2.206 -18.366 1.00 93.12 103 GLN A N 1
ATOM 786 C CA . GLN A 1 103 ? 14.292 3.666 -18.316 1.00 93.12 103 GLN A CA 1
ATOM 787 C C . GLN A 1 103 ? 12.859 4.208 -18.231 1.00 93.12 103 GLN A C 1
ATOM 789 O O . GLN A 1 103 ? 12.596 5.120 -17.442 1.00 93.12 103 GLN A O 1
ATOM 794 N N . MET A 1 104 ? 11.925 3.642 -19.002 1.00 94.12 104 MET A N 1
ATOM 795 C CA . MET A 1 104 ? 10.518 4.043 -18.967 1.00 94.12 104 MET A CA 1
ATOM 796 C C . MET A 1 104 ? 9.935 3.893 -17.557 1.00 94.12 104 MET A C 1
ATOM 798 O O . MET A 1 104 ? 9.336 4.842 -17.048 1.00 94.12 104 MET A O 1
ATOM 802 N N . LEU A 1 105 ? 10.179 2.759 -16.889 1.00 96.44 105 LEU A N 1
ATOM 803 C CA . LEU A 1 105 ? 9.715 2.528 -15.517 1.00 96.44 105 LEU A CA 1
ATOM 804 C C . LEU A 1 105 ? 10.301 3.548 -14.527 1.00 96.44 105 LEU A C 1
ATOM 806 O O . LEU A 1 105 ? 9.569 4.071 -13.684 1.00 96.44 105 LEU A O 1
ATOM 810 N N . CYS A 1 106 ? 11.587 3.889 -14.657 1.00 93.19 106 CYS A N 1
ATOM 811 C CA . CYS A 1 106 ? 12.224 4.929 -13.844 1.00 93.19 106 CYS A CA 1
ATOM 812 C C . CYS A 1 106 ? 11.587 6.311 -14.063 1.00 93.19 106 CYS A C 1
ATOM 814 O O . CYS A 1 106 ? 11.288 7.014 -13.096 1.00 93.19 106 CYS A O 1
ATOM 816 N N . CYS A 1 107 ? 11.341 6.691 -15.322 1.00 94.06 107 CYS A N 1
ATOM 817 C CA . CYS A 1 107 ? 10.695 7.960 -15.666 1.00 94.06 107 CYS A CA 1
ATOM 818 C C . CYS A 1 107 ? 9.262 8.024 -15.129 1.00 94.06 107 CYS A C 1
ATOM 820 O O . CYS A 1 107 ? 8.873 9.024 -14.530 1.00 94.06 107 CYS A O 1
ATOM 822 N N . MET A 1 108 ? 8.492 6.947 -15.299 1.00 94.62 108 MET A N 1
ATOM 823 C CA . MET A 1 108 ? 7.118 6.847 -14.812 1.00 94.62 108 MET A CA 1
ATOM 824 C C . MET A 1 108 ? 7.051 6.979 -13.289 1.00 94.62 108 MET A C 1
ATOM 826 O O . MET A 1 108 ? 6.216 7.729 -12.791 1.00 94.62 108 MET A O 1
ATOM 830 N N . LYS A 1 109 ? 7.952 6.318 -12.550 1.00 91.56 109 LYS A N 1
ATOM 831 C CA . LYS A 1 109 ? 8.042 6.456 -11.090 1.00 91.56 109 LYS A CA 1
ATOM 832 C C . LYS A 1 109 ? 8.278 7.909 -10.678 1.00 91.56 109 LYS A C 1
ATOM 834 O O . LYS A 1 109 ? 7.522 8.445 -9.874 1.00 91.56 109 LYS A O 1
ATOM 839 N N . ALA A 1 110 ? 9.296 8.554 -11.250 1.00 88.44 110 ALA A N 1
ATOM 840 C CA . ALA A 1 110 ? 9.640 9.936 -10.919 1.00 88.44 110 ALA A CA 1
ATOM 841 C C . ALA A 1 110 ? 8.507 10.924 -11.246 1.00 88.44 110 ALA A C 1
ATOM 843 O O . ALA A 1 110 ? 8.228 11.836 -10.464 1.00 88.44 110 ALA A O 1
ATOM 844 N N . PHE A 1 111 ? 7.823 10.711 -12.369 1.00 92.62 111 PHE A N 1
ATOM 845 C CA . PHE A 1 111 ? 6.715 11.552 -12.797 1.00 92.62 111 PHE A CA 1
ATOM 846 C C . PHE A 1 111 ? 5.474 11.370 -11.915 1.00 92.62 111 PHE A C 1
ATOM 848 O O . PHE A 1 111 ? 4.941 12.352 -11.406 1.00 92.62 111 PHE A O 1
ATOM 855 N N . VAL A 1 112 ? 5.022 10.131 -11.707 1.00 86.44 112 VAL A N 1
ATOM 856 C CA . VAL A 1 112 ? 3.776 9.844 -10.976 1.00 86.44 112 VAL A CA 1
ATOM 857 C C . VAL A 1 112 ? 3.904 10.166 -9.487 1.00 86.44 112 VAL A C 1
ATOM 859 O O . VAL A 1 112 ? 2.959 10.684 -8.900 1.00 86.44 112 VAL A O 1
ATOM 862 N N . GLU A 1 113 ? 5.054 9.882 -8.870 1.00 80.25 113 GLU A N 1
ATOM 863 C CA . GLU A 1 113 ? 5.234 10.088 -7.428 1.00 80.25 113 GLU A CA 1
ATOM 864 C C . GLU A 1 113 ? 5.666 11.516 -7.066 1.00 80.25 113 GLU A C 1
ATOM 866 O O . GLU A 1 113 ? 5.326 11.994 -5.984 1.00 80.25 113 GLU A O 1
ATOM 871 N N . TYR A 1 114 ? 6.407 12.204 -7.944 1.00 88.12 114 TYR A N 1
ATOM 872 C CA . TYR A 1 114 ? 7.071 13.470 -7.597 1.00 88.12 114 TYR A CA 1
ATOM 873 C C . TYR A 1 114 ? 6.894 14.592 -8.628 1.00 88.12 114 TYR A C 1
ATOM 875 O O . TYR A 1 114 ? 7.396 15.693 -8.411 1.00 88.12 114 TYR A O 1
ATOM 883 N N . GLY A 1 115 ? 6.221 14.345 -9.756 1.00 88.19 115 GLY A N 1
ATOM 884 C CA . GLY A 1 115 ? 6.085 15.326 -10.838 1.00 88.19 115 GLY A CA 1
ATOM 885 C C . GLY A 1 115 ? 7.400 15.656 -11.558 1.00 88.19 115 GLY A C 1
ATOM 886 O O . GLY A 1 115 ? 7.471 16.668 -12.251 1.00 88.19 115 GLY A O 1
ATOM 887 N N . ILE A 1 116 ? 8.445 14.835 -11.403 1.00 92.88 116 ILE A N 1
ATOM 888 C CA . ILE A 1 116 ? 9.768 15.061 -12.004 1.00 92.88 116 ILE A CA 1
ATOM 889 C C . ILE A 1 116 ? 9.838 14.370 -13.369 1.00 92.88 116 ILE A C 1
ATOM 891 O O . ILE A 1 116 ? 9.641 13.159 -13.474 1.00 92.88 116 ILE A O 1
ATOM 895 N N . ASN A 1 117 ? 10.184 15.121 -14.416 1.00 91.44 117 ASN A N 1
ATOM 896 C CA . ASN A 1 117 ? 10.399 14.576 -15.754 1.00 91.44 117 ASN A CA 1
ATOM 897 C C . ASN A 1 117 ? 11.875 14.202 -15.980 1.00 91.44 117 ASN A C 1
ATOM 899 O O . ASN A 1 117 ? 12.672 15.030 -16.407 1.00 91.44 117 ASN A O 1
ATOM 903 N N . LEU A 1 118 ? 12.240 12.935 -15.757 1.00 87.88 118 LEU A N 1
ATOM 904 C CA . LEU A 1 118 ? 13.620 12.463 -15.973 1.00 87.88 118 LEU A CA 1
ATOM 905 C C . LEU A 1 118 ? 14.075 12.455 -17.443 1.00 87.88 118 LEU A C 1
ATOM 907 O O . LEU A 1 118 ? 15.271 12.335 -17.696 1.00 87.88 118 LEU A O 1
ATOM 911 N N . ARG A 1 119 ? 13.158 12.566 -18.416 1.00 86.31 119 ARG A N 1
ATOM 912 C CA . ARG A 1 119 ? 13.531 12.638 -19.841 1.00 86.31 119 ARG A CA 1
ATOM 913 C C . ARG A 1 119 ? 13.915 14.052 -20.276 1.00 86.31 119 ARG A C 1
ATOM 915 O O . ARG A 1 119 ? 14.494 14.213 -21.351 1.00 86.31 119 ARG A O 1
ATOM 922 N N . GLU A 1 120 ? 13.611 15.071 -19.471 1.00 84.12 120 GLU A N 1
ATOM 923 C CA . GLU A 1 120 ? 13.995 16.450 -19.760 1.00 84.12 120 GLU A CA 1
ATOM 924 C C . GLU A 1 120 ? 15.524 16.567 -19.859 1.00 84.12 120 GLU A C 1
ATOM 926 O O . GLU A 1 120 ? 16.257 16.189 -18.950 1.00 84.12 120 GLU A O 1
ATOM 931 N N . GLY A 1 121 ? 16.020 17.040 -21.005 1.00 81.19 121 GLY A N 1
ATOM 932 C CA . GLY A 1 121 ? 17.456 17.193 -21.262 1.00 81.19 121 GLY A CA 1
ATOM 933 C C . GLY A 1 121 ? 18.222 15.905 -21.595 1.00 81.19 121 GLY A C 1
ATOM 934 O O . GLY A 1 121 ? 19.351 16.002 -22.068 1.00 81.19 121 GLY A O 1
ATOM 935 N N . MET A 1 122 ? 17.629 14.717 -21.422 1.00 81.81 122 MET A N 1
ATOM 936 C CA . MET A 1 122 ? 18.290 13.430 -21.695 1.00 81.81 122 MET A CA 1
ATOM 937 C C . MET A 1 122 ? 18.291 13.065 -23.189 1.00 81.81 122 MET A C 1
ATOM 939 O O . MET A 1 122 ? 19.274 12.529 -23.691 1.00 81.81 122 MET A O 1
ATOM 943 N N . PHE A 1 123 ? 17.219 13.411 -23.912 1.00 75.44 123 PHE A N 1
ATOM 944 C CA . PHE A 1 123 ? 17.072 13.175 -25.355 1.00 75.44 123 PHE A CA 1
ATOM 945 C C . PHE A 1 123 ? 16.673 14.464 -26.080 1.00 75.44 123 PHE A C 1
ATOM 947 O O . PHE A 1 123 ? 15.544 14.630 -26.542 1.00 75.44 123 PHE A O 1
ATOM 954 N N . LEU A 1 124 ? 17.598 15.424 -26.147 1.00 67.44 124 LEU A N 1
ATOM 955 C CA . LEU A 1 124 ? 17.336 16.752 -26.720 1.00 67.44 124 LEU A CA 1
ATOM 956 C C . LEU A 1 124 ? 16.871 16.719 -28.186 1.00 67.44 124 LEU A C 1
ATOM 958 O O . LEU A 1 124 ? 16.147 17.623 -28.603 1.00 67.44 124 LEU A O 1
ATOM 962 N N . SER A 1 125 ? 17.277 15.709 -28.958 1.00 67.19 125 SER A N 1
ATOM 963 C CA . SER A 1 125 ? 16.815 15.486 -30.332 1.00 67.19 125 SER A CA 1
ATOM 964 C C . SER A 1 125 ? 15.374 14.963 -30.372 1.00 67.19 125 SER A C 1
ATOM 966 O O . SER A 1 125 ? 14.551 15.498 -31.111 1.00 67.19 125 SER A O 1
ATOM 968 N N . GLU A 1 126 ? 15.012 14.003 -29.513 1.00 63.56 126 GLU A N 1
ATOM 969 C CA . GLU A 1 126 ? 13.659 13.420 -29.490 1.00 63.56 126 GLU A CA 1
ATOM 970 C C . GLU A 1 126 ? 12.604 14.435 -29.050 1.00 63.56 126 GLU A C 1
ATOM 972 O O . GLU A 1 126 ? 11.491 14.446 -29.572 1.00 63.56 126 GLU A O 1
ATOM 977 N N . MET A 1 127 ? 12.976 15.360 -28.159 1.00 63.94 127 MET A N 1
ATOM 978 C CA . MET A 1 127 ? 12.138 16.503 -27.773 1.00 63.94 127 MET A CA 1
ATOM 979 C C . MET A 1 127 ? 11.850 17.467 -28.940 1.00 63.94 127 MET A C 1
ATOM 981 O O . MET A 1 127 ? 10.937 18.286 -28.844 1.00 63.94 127 MET A O 1
ATOM 985 N N . LYS A 1 128 ? 12.608 17.374 -30.041 1.00 68.19 128 LYS A N 1
ATOM 986 C CA . LYS A 1 128 ? 12.407 18.116 -31.297 1.00 68.19 128 LYS A CA 1
ATOM 987 C C . LYS A 1 128 ? 11.783 17.256 -32.405 1.00 68.19 128 LYS A C 1
ATOM 989 O O . LYS A 1 128 ? 11.613 17.743 -33.518 1.00 68.19 128 LYS A O 1
ATOM 994 N N . GLY A 1 129 ? 11.427 16.002 -32.111 1.00 68.62 129 GLY A N 1
ATOM 995 C CA . GLY A 1 129 ? 10.900 15.048 -33.091 1.00 68.62 129 GLY A CA 1
ATOM 996 C C . GLY A 1 129 ? 11.969 14.350 -33.938 1.00 68.62 129 GLY A C 1
ATOM 997 O O . GLY A 1 129 ? 11.630 13.719 -34.936 1.00 68.62 129 GLY A O 1
ATOM 998 N N . GLU A 1 130 ? 13.244 14.442 -33.557 1.00 72.38 130 GLU A N 1
ATOM 999 C CA . GLU A 1 130 ? 14.368 13.811 -34.252 1.00 72.38 130 GLU A CA 1
ATOM 1000 C C . GLU A 1 130 ? 14.868 12.590 -33.454 1.00 72.38 130 GLU A C 1
ATOM 1002 O O . GLU A 1 130 ? 15.054 12.694 -32.240 1.00 72.38 130 GLU A O 1
ATOM 1007 N N . PRO A 1 131 ? 15.118 11.424 -34.079 1.00 63.31 131 PRO A N 1
ATOM 1008 C CA . PRO A 1 131 ? 15.664 10.267 -33.370 1.00 63.31 131 PRO A CA 1
ATOM 1009 C C . PRO A 1 131 ? 16.989 10.601 -32.675 1.00 63.31 131 PRO A C 1
ATOM 1011 O O . PRO A 1 131 ? 17.829 11.302 -33.239 1.00 63.31 131 PRO A O 1
ATOM 1014 N N . ALA A 1 132 ? 17.206 10.092 -31.461 1.00 64.31 132 ALA A N 1
ATOM 1015 C CA . ALA A 1 132 ? 18.520 10.166 -30.831 1.00 64.31 132 ALA A CA 1
ATOM 1016 C C . ALA A 1 132 ? 19.544 9.355 -31.642 1.00 64.31 132 ALA A C 1
ATOM 1018 O O . ALA A 1 132 ? 19.390 8.149 -31.831 1.00 64.31 132 ALA A O 1
ATOM 1019 N N . SER A 1 133 ? 20.594 10.021 -32.123 1.00 61.81 133 SER A N 1
ATOM 1020 C CA . SER A 1 133 ? 21.746 9.390 -32.768 1.00 61.81 133 SER A CA 1
ATOM 1021 C C . SER A 1 133 ? 22.935 9.396 -31.815 1.00 61.81 133 SER A C 1
ATOM 1023 O O . SER A 1 133 ? 23.242 10.428 -31.213 1.00 61.81 133 SER A O 1
ATOM 1025 N N . ALA A 1 134 ? 23.630 8.264 -31.693 1.00 55.88 134 ALA A N 1
ATOM 1026 C CA . ALA A 1 134 ? 24.938 8.258 -31.048 1.00 55.88 134 ALA A CA 1
ATOM 1027 C C . ALA A 1 134 ? 25.889 9.188 -31.829 1.00 55.88 134 ALA A C 1
ATOM 1029 O O . ALA A 1 134 ? 25.800 9.228 -33.059 1.00 55.88 134 ALA A O 1
ATOM 1030 N N . PRO A 1 135 ? 26.772 9.948 -31.158 1.00 56.25 135 PRO A N 1
ATOM 1031 C CA . PRO A 1 135 ? 27.862 10.613 -31.859 1.00 56.25 135 PRO A CA 1
ATOM 1032 C C . PRO A 1 135 ? 28.733 9.555 -32.548 1.00 56.25 135 PRO A C 1
ATOM 1034 O O . PRO A 1 135 ? 28.908 8.464 -32.005 1.00 56.25 135 PRO A O 1
ATOM 1037 N N . ASP A 1 136 ? 29.269 9.874 -33.725 1.00 56.31 136 ASP A N 1
ATOM 1038 C CA . ASP A 1 136 ? 30.270 9.029 -34.377 1.00 56.31 136 ASP A CA 1
ATOM 1039 C C . ASP A 1 136 ? 31.489 8.918 -33.438 1.00 56.31 136 ASP A C 1
ATOM 1041 O O . ASP A 1 136 ? 32.116 9.934 -33.123 1.00 56.31 136 ASP A O 1
ATOM 1045 N N . ILE A 1 137 ? 31.781 7.711 -32.938 1.00 44.81 137 ILE A N 1
ATOM 1046 C CA . ILE A 1 137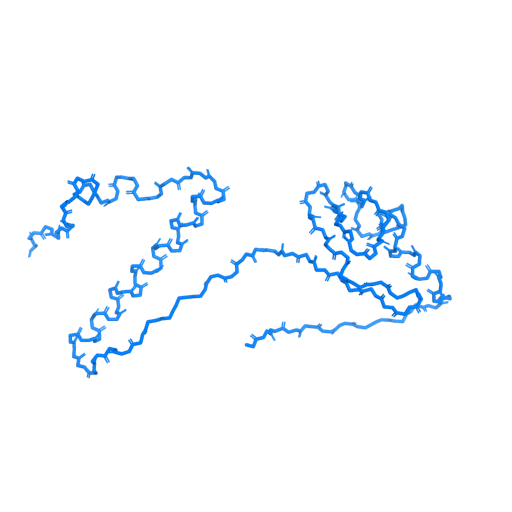 ? 32.958 7.403 -32.102 1.00 44.81 137 ILE A CA 1
ATOM 1047 C C . ILE A 1 137 ? 33.966 6.614 -32.930 1.00 44.81 137 ILE A C 1
ATOM 1049 O O . ILE A 1 137 ? 33.538 5.620 -33.563 1.00 44.81 137 ILE A O 1
#

pLDDT: mean 87.26, std 12.53, range [35.53, 98.25]

Foldseek 3Di:
DDDDDDDDDDDPDQLQVVLCCCQPQVNVCVPPLVAPTWQHGQDAQDWIDGNVHWTKHFPDDDRSPDTDIDTDPDDDDDDDDDDFDPDPVSVVVVVVVVVVVVVVVVQCCCCVVPVDRPCVPVQPQVVVVHDDDDPDD

Secondary structure (DSSP, 8-state):
------------S-HHHHHHHHH-HHHHTTTTSTTT-BSS---TT-EEEETTTEEEEEEEEETTTEEEEE--S------------SSHHHHHHHHHHHHHHHHHHHHHHHHHHH---TTTTT-TTGGGT--------

Sequence (137 aa):
MSLGIRVSGRIGRPVAEVFDAVVNPKKLSSYFTTIGGASAPLVKGTTVTWWKDAPVEVVELVPESRIVLRWDGGTLVTIAETGWREDDAGRRGTYLNCEGWTQMLCCMKAFVEYGINLREGMFLSEMKGEPASAPDI

InterPro domains:
  IPR023393 START-like domain superfamily [G3DSA:3.30.530.20] (4-124)

Radius of gyration: 24.52 Å; chains: 1; bounding box: 52×36×60 Å